Protein AF-A0A0U2VE27-F1 (afdb_monomer_lite)

Foldseek 3Di:
DVCVVVVVVCVVVVVVCCVLVVQLVVCCVVQVHGSDDDDLPDPPDPHSCPVVLVQLQAFCADPCLVPPDDDNHSHHRSSGHDDCVVVD

pLDDT: mean 84.53, std 10.14, range [48.53, 96.81]

Radius of gyration: 19.55 Å; chains: 1; bounding box: 51×30×55 Å

Organism: NCBI:txid197020

InterPro domains:
  IPR017384 NADH dehydrogenase [ubiquinone] (complex I), alpha subcomplex subunit 1 [PF15879] (2-44)

Sequence (88 aa):
MWWEIIPPFAIIAGVSAIPHLGSRFFNRLFHDGNPFLRNFEDAWGDHPTTYWRRDCQHSYPSWWQKNVLEQKQGNGSPYRTHGLEMLD

Secondary structure (DSSP, 8-state):
--GGGHHHHHHHHHHHHHHHHHHHHHHHHHTTT--SPPP----SSSSTTHHHHHHHHTBPPPHHHHHT-S--TT---TTSB--GGG--

Structure (mmCIF, N/CA/C/O backbone):
data_AF-A0A0U2VE27-F1
#
_entry.id   AF-A0A0U2VE27-F1
#
loop_
_atom_site.group_PDB
_atom_site.id
_atom_site.type_symbol
_atom_site.label_atom_id
_atom_site.label_alt_id
_atom_site.label_comp_id
_atom_site.label_asym_id
_atom_site.label_entity_id
_atom_site.label_seq_id
_atom_site.pdbx_PDB_ins_code
_atom_site.Cartn_x
_atom_site.Cartn_y
_atom_site.Cartn_z
_atom_site.occupancy
_atom_site.B_iso_or_equiv
_atom_site.auth_seq_id
_atom_site.auth_comp_id
_atom_site.auth_asym_id
_atom_site.auth_atom_id
_atom_site.pdbx_PDB_model_num
ATOM 1 N N . MET A 1 1 ? -26.255 -2.853 35.405 1.00 64.31 1 MET A N 1
ATOM 2 C CA . MET A 1 1 ? -26.189 -2.047 34.171 1.00 64.31 1 MET A CA 1
ATOM 3 C C . MET A 1 1 ? -24.775 -2.111 33.589 1.00 64.31 1 MET A C 1
ATOM 5 O O . MET A 1 1 ? -24.054 -1.133 33.600 1.00 64.31 1 MET A O 1
ATOM 9 N N . TRP A 1 2 ? -24.321 -3.293 33.153 1.00 88.19 2 TRP A N 1
ATOM 10 C CA . TRP A 1 2 ? -22.961 -3.457 32.605 1.00 88.19 2 TRP A CA 1
ATOM 11 C C . TRP A 1 2 ? -22.924 -3.301 31.080 1.00 88.19 2 TRP A C 1
ATOM 13 O O . TRP A 1 2 ? -21.915 -2.887 30.532 1.00 88.19 2 TRP A O 1
ATOM 23 N N . TRP A 1 3 ? -24.044 -3.561 30.398 1.00 93.25 3 TRP A N 1
ATOM 24 C CA . TRP A 1 3 ? -24.193 -3.410 28.947 1.00 93.25 3 TRP A CA 1
ATOM 25 C C . TRP A 1 3 ? -24.080 -1.956 28.459 1.00 93.25 3 TRP A C 1
ATOM 27 O O . TRP A 1 3 ? -23.802 -1.725 27.289 1.00 93.25 3 TRP A O 1
ATOM 37 N N . GLU A 1 4 ? -24.238 -0.969 29.344 1.00 94.75 4 GLU A N 1
ATOM 38 C CA . GLU A 1 4 ? -24.068 0.462 29.035 1.00 94.75 4 GLU A CA 1
ATOM 39 C C . GLU A 1 4 ? -22.626 0.831 28.663 1.00 94.75 4 GLU A C 1
ATOM 41 O O . GLU A 1 4 ? -22.388 1.881 28.071 1.00 94.75 4 GLU A O 1
ATOM 46 N N . ILE A 1 5 ? -21.661 -0.050 28.944 1.00 93.88 5 ILE A N 1
ATOM 47 C CA . ILE A 1 5 ? -20.269 0.108 28.519 1.00 93.88 5 ILE A CA 1
ATOM 48 C C . ILE A 1 5 ? -20.065 -0.210 27.029 1.00 93.88 5 ILE A C 1
ATOM 50 O O . ILE A 1 5 ? -19.082 0.217 26.427 1.00 93.88 5 ILE A O 1
ATOM 54 N N . ILE A 1 6 ? -20.990 -0.945 26.406 1.00 95.31 6 ILE A N 1
ATOM 55 C CA . ILE A 1 6 ? -20.838 -1.422 25.028 1.00 95.31 6 ILE A CA 1
ATOM 56 C C . ILE A 1 6 ? -20.898 -0.268 24.018 1.00 95.31 6 ILE A C 1
ATOM 58 O O . ILE A 1 6 ? -20.002 -0.208 23.175 1.00 95.31 6 ILE A O 1
ATOM 62 N N . PRO A 1 7 ? -21.860 0.679 24.089 1.00 96.19 7 PRO A N 1
ATOM 63 C CA . PRO A 1 7 ? -21.873 1.831 23.188 1.00 96.19 7 PRO A CA 1
ATOM 64 C C . PRO A 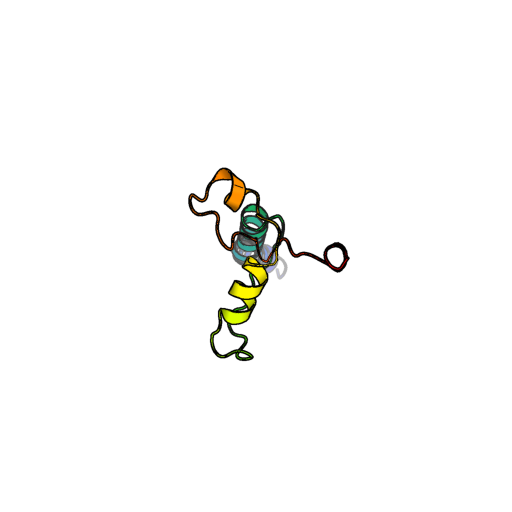1 7 ? -20.574 2.661 23.194 1.00 96.19 7 PRO A C 1
ATOM 66 O O . PRO A 1 7 ? -20.022 2.869 22.112 1.00 96.19 7 PRO A O 1
ATOM 69 N N . PRO A 1 8 ? -20.014 3.099 24.344 1.00 95.75 8 PRO A N 1
ATOM 70 C CA . PRO A 1 8 ? -18.765 3.858 24.329 1.00 95.75 8 PRO A CA 1
ATOM 71 C C . PRO A 1 8 ? -17.571 3.025 23.842 1.00 95.75 8 PRO A C 1
ATOM 73 O O . PRO A 1 8 ? -16.743 3.548 23.098 1.00 95.75 8 PRO A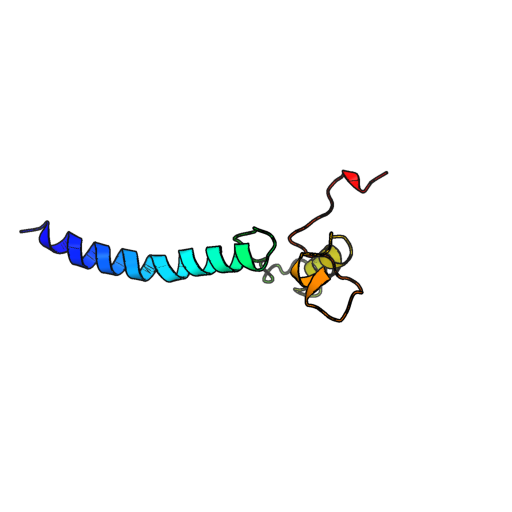 O 1
ATOM 76 N N . PHE A 1 9 ? -17.495 1.727 24.165 1.00 95.50 9 PHE A N 1
ATOM 77 C CA . PHE A 1 9 ? -16.442 0.856 23.622 1.00 95.50 9 PHE A CA 1
ATOM 78 C C . PHE A 1 9 ? -16.541 0.688 22.106 1.00 95.50 9 PHE A C 1
ATOM 80 O O . PHE A 1 9 ? -15.519 0.715 21.423 1.00 95.50 9 PHE A O 1
ATOM 87 N N . ALA A 1 10 ? -17.754 0.551 21.570 1.00 95.88 10 ALA A N 1
ATOM 88 C CA . ALA A 1 10 ? -17.976 0.463 20.133 1.00 95.88 10 ALA A CA 1
ATOM 89 C C . ALA A 1 10 ? -17.561 1.757 19.419 1.00 95.88 10 ALA A C 1
ATOM 91 O O . ALA A 1 10 ? -16.946 1.690 18.356 1.00 95.88 10 ALA A O 1
ATOM 92 N N . ILE A 1 11 ? -17.833 2.923 20.017 1.00 96.56 11 ILE A N 1
ATOM 93 C CA . ILE A 1 11 ? -17.386 4.216 19.482 1.00 96.56 11 ILE A CA 1
ATOM 94 C C . ILE A 1 11 ? -15.858 4.279 19.456 1.00 96.56 11 ILE A C 1
ATOM 96 O O . ILE A 1 11 ? -15.289 4.586 18.410 1.00 96.56 11 ILE A O 1
ATOM 100 N N . ILE A 1 12 ? -15.189 3.946 20.565 1.00 96.44 12 ILE A N 1
ATOM 101 C CA . ILE A 1 12 ? -13.720 3.958 20.634 1.00 96.44 12 ILE A CA 1
ATOM 102 C C . ILE A 1 12 ? -13.139 3.004 19.588 1.00 96.44 12 ILE A C 1
ATOM 104 O O . ILE A 1 12 ? -12.334 3.423 18.761 1.00 96.44 12 ILE A O 1
ATOM 108 N N . ALA A 1 13 ? -13.593 1.750 19.564 1.00 95.94 13 ALA A N 1
ATOM 109 C CA . ALA A 1 13 ? -13.113 0.752 18.613 1.00 95.94 13 ALA A CA 1
ATOM 110 C C . ALA A 1 13 ? -13.355 1.175 17.156 1.00 95.94 13 ALA A C 1
ATOM 112 O O . ALA A 1 13 ? -12.463 1.038 16.319 1.00 95.94 13 ALA A O 1
ATOM 113 N N . GLY A 1 14 ? -14.533 1.728 16.854 1.00 96.25 14 GLY A N 1
ATOM 114 C CA . GLY A 1 14 ? -14.877 2.225 15.525 1.00 96.25 14 GLY A CA 1
ATOM 115 C C . GLY A 1 14 ? -13.960 3.363 15.086 1.00 96.25 14 GLY A C 1
ATOM 116 O O . GLY A 1 14 ? -13.371 3.296 14.008 1.00 96.25 14 GLY A O 1
ATOM 117 N N . VAL A 1 15 ? -13.769 4.370 15.941 1.00 96.81 15 VAL A N 1
ATOM 118 C CA . VAL A 1 15 ? -12.889 5.512 15.651 1.00 96.81 15 VAL A CA 1
ATOM 119 C C . VAL A 1 15 ? -11.434 5.065 15.499 1.00 96.81 15 VAL A C 1
ATOM 121 O O . VAL A 1 15 ? -10.755 5.512 14.576 1.00 96.81 15 VAL A O 1
ATOM 124 N N . SER A 1 16 ? -10.958 4.136 16.332 1.00 96.06 16 SER A N 1
ATOM 125 C CA . SER A 1 16 ? -9.599 3.589 16.235 1.00 96.06 16 SER A CA 1
ATOM 126 C C . SER A 1 16 ? -9.379 2.713 14.996 1.00 96.06 16 SER A C 1
ATOM 128 O O . SER A 1 16 ? -8.265 2.655 14.478 1.00 96.06 16 SER A O 1
ATOM 130 N N . ALA A 1 17 ? -10.414 2.038 14.488 1.00 96.19 17 ALA A N 1
ATOM 131 C CA . ALA A 1 17 ? -10.305 1.189 13.302 1.00 96.19 17 ALA A CA 1
ATOM 132 C C . ALA A 1 17 ? -10.228 1.992 11.991 1.00 96.19 17 ALA A C 1
ATOM 134 O O . ALA A 1 17 ? -9.593 1.540 11.033 1.00 96.19 17 ALA A O 1
ATOM 135 N N . ILE A 1 18 ? -10.840 3.182 11.937 1.00 95.62 18 ILE A N 1
ATOM 136 C CA . ILE A 1 18 ? -10.915 4.006 10.719 1.00 95.62 18 ILE A CA 1
ATOM 137 C C . ILE A 1 18 ? -9.525 4.316 10.128 1.00 95.62 18 ILE A C 1
ATOM 139 O O . ILE A 1 18 ? -9.345 4.053 8.939 1.00 95.62 18 ILE A O 1
ATOM 143 N N . PRO A 1 19 ? -8.513 4.786 10.887 1.00 94.75 19 PRO A N 1
ATOM 144 C CA . PRO A 1 19 ? -7.177 5.039 10.338 1.00 94.75 19 PRO A CA 1
ATOM 145 C C . PRO A 1 19 ? -6.512 3.790 9.739 1.00 94.75 19 PRO A C 1
ATOM 147 O O . PRO A 1 19 ? -5.861 3.858 8.692 1.00 94.75 19 PRO A O 1
ATOM 150 N N . HIS A 1 20 ? -6.703 2.623 10.358 1.00 93.06 20 HIS A N 1
ATOM 151 C CA . HIS A 1 20 ? -6.130 1.367 9.868 1.00 93.06 20 HIS A CA 1
ATOM 152 C C . HIS A 1 20 ? -6.798 0.886 8.577 1.00 93.06 20 HIS A C 1
ATOM 154 O O . HIS A 1 20 ? -6.120 0.447 7.648 1.00 93.06 20 HIS A O 1
ATOM 160 N N . LEU A 1 21 ? -8.125 0.977 8.496 1.00 94.38 21 LEU A N 1
ATOM 161 C CA . LEU A 1 21 ? -8.858 0.602 7.287 1.00 94.38 21 LEU A CA 1
ATOM 162 C C . LEU A 1 21 ? -8.632 1.616 6.162 1.00 94.38 21 LEU A C 1
ATOM 164 O O . LEU A 1 21 ? -8.405 1.220 5.019 1.00 94.38 21 LEU A O 1
ATOM 168 N N . GLY A 1 22 ? -8.621 2.906 6.497 1.00 95.31 22 GLY A N 1
ATOM 169 C CA . GLY A 1 22 ? -8.345 3.997 5.570 1.00 95.31 22 GLY A CA 1
ATOM 170 C C . GLY A 1 22 ? -6.956 3.886 4.949 1.00 95.31 22 GLY A C 1
ATOM 171 O O . GLY A 1 22 ? -6.838 3.906 3.727 1.00 95.31 22 GLY A O 1
ATOM 172 N N . SER A 1 23 ? -5.910 3.680 5.755 1.00 93.69 23 SER A N 1
ATOM 173 C CA . SER A 1 23 ? -4.542 3.516 5.234 1.00 93.69 23 SER A CA 1
ATOM 174 C C . SER A 1 23 ? -4.426 2.332 4.270 1.00 93.69 23 SER A C 1
ATOM 176 O O . SER A 1 23 ? -3.892 2.485 3.174 1.00 93.69 23 SER A O 1
ATOM 178 N N . ARG A 1 24 ? -5.012 1.174 4.602 1.00 93.06 24 ARG A N 1
ATOM 179 C CA . ARG A 1 24 ? -5.057 0.016 3.691 1.00 93.06 24 ARG A CA 1
ATOM 180 C C . ARG A 1 24 ? -5.836 0.306 2.409 1.00 93.06 24 ARG A C 1
ATOM 182 O O . ARG A 1 24 ? -5.428 -0.152 1.345 1.00 93.06 24 ARG A O 1
ATOM 189 N N . PHE A 1 25 ? -6.946 1.035 2.498 1.00 94.31 25 PHE A N 1
ATOM 190 C CA . PHE A 1 25 ? -7.737 1.425 1.331 1.00 94.31 25 PHE A CA 1
ATOM 191 C C . PHE A 1 25 ? -6.936 2.328 0.388 1.00 94.31 25 PHE A C 1
ATOM 193 O O . PHE A 1 25 ? -6.830 2.026 -0.801 1.00 94.31 25 PHE A O 1
ATOM 200 N N . PHE A 1 26 ? -6.308 3.379 0.920 1.00 92.94 26 PHE A N 1
ATOM 201 C CA . PHE A 1 26 ? -5.463 4.268 0.125 1.00 92.94 26 PHE A CA 1
ATOM 202 C C . PHE A 1 26 ? -4.253 3.538 -0.458 1.00 92.94 26 PHE A C 1
ATOM 204 O O . PHE A 1 26 ? -3.951 3.724 -1.634 1.00 92.94 26 PHE A O 1
ATOM 211 N N . ASN A 1 27 ? -3.619 2.640 0.300 1.00 91.50 27 ASN A N 1
ATOM 212 C CA . ASN A 1 27 ? -2.513 1.844 -0.226 1.00 91.50 27 ASN A CA 1
ATOM 213 C C . ASN A 1 27 ? -2.950 1.013 -1.435 1.00 91.50 27 ASN A C 1
ATOM 215 O O . ASN A 1 27 ? -2.294 1.060 -2.468 1.00 91.50 27 ASN A O 1
ATOM 219 N N . ARG A 1 28 ? -4.105 0.340 -1.368 1.00 90.00 28 ARG A N 1
ATOM 220 C CA . ARG A 1 28 ? -4.635 -0.402 -2.523 1.00 90.00 28 ARG A CA 1
ATOM 221 C C . ARG A 1 28 ? -4.893 0.499 -3.728 1.00 90.00 28 ARG A C 1
ATOM 223 O O . ARG A 1 28 ? -4.644 0.077 -4.853 1.00 90.00 28 ARG A O 1
ATOM 230 N N . LEU A 1 29 ? -5.383 1.715 -3.499 1.00 89.06 29 LEU A N 1
ATOM 231 C CA . LEU A 1 29 ? -5.681 2.673 -4.563 1.00 89.06 29 LEU A CA 1
ATOM 232 C C . LEU A 1 29 ? -4.409 3.165 -5.278 1.00 89.06 29 LEU A C 1
ATOM 234 O O . LEU A 1 29 ? -4.387 3.274 -6.505 1.00 89.06 29 LEU A O 1
ATOM 238 N N . PHE A 1 30 ? -3.345 3.444 -4.524 1.00 85.62 30 PHE A N 1
ATOM 239 C CA . PHE A 1 30 ? -2.109 4.019 -5.068 1.00 85.62 30 PHE A CA 1
ATOM 240 C C . PHE A 1 30 ? -1.041 2.980 -5.443 1.00 85.62 30 PHE A C 1
ATOM 242 O O . PHE A 1 30 ? -0.181 3.264 -6.276 1.00 85.62 30 PHE A O 1
ATOM 249 N N . HIS A 1 31 ? -1.104 1.769 -4.888 1.00 85.75 31 HIS A N 1
ATOM 250 C CA . HIS A 1 31 ? -0.090 0.720 -5.048 1.00 85.75 31 HIS A CA 1
ATOM 251 C C . HIS A 1 31 ? -0.653 -0.546 -5.701 1.00 85.75 31 HIS A C 1
ATOM 253 O O . HIS A 1 31 ? -0.465 -1.652 -5.201 1.00 85.75 31 HIS A O 1
ATOM 259 N N . ASP A 1 32 ? -1.358 -0.369 -6.823 1.00 83.00 32 ASP A N 1
ATOM 260 C CA . ASP A 1 32 ? -1.832 -1.448 -7.707 1.00 83.00 32 ASP A CA 1
ATOM 261 C C . ASP A 1 32 ? -2.570 -2.588 -6.969 1.00 83.00 32 ASP A C 1
ATOM 263 O O . ASP A 1 32 ? -2.425 -3.765 -7.292 1.00 83.00 32 ASP A O 1
ATOM 267 N N . GLY A 1 33 ? -3.372 -2.248 -5.958 1.00 84.12 33 GLY A N 1
ATOM 268 C CA . GLY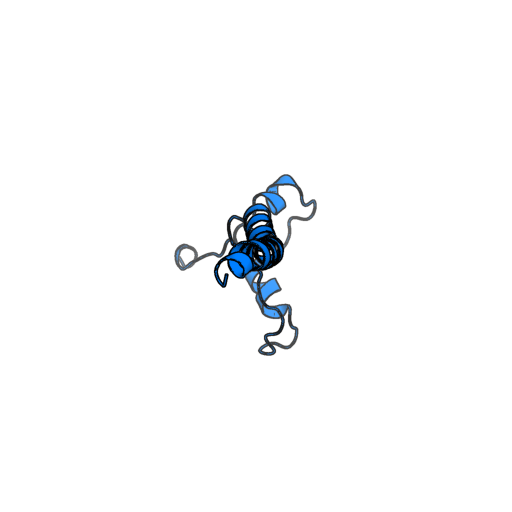 A 1 33 ? -4.152 -3.214 -5.184 1.00 84.12 33 GLY A CA 1
ATOM 269 C C . GLY A 1 33 ? -3.434 -3.823 -3.975 1.00 84.12 33 GLY A C 1
ATOM 270 O O . GLY A 1 33 ? -4.063 -4.593 -3.244 1.00 84.12 33 GLY A O 1
ATOM 271 N N . ASN A 1 34 ? -2.179 -3.458 -3.694 1.00 87.56 34 ASN A N 1
ATOM 272 C CA . ASN A 1 34 ? -1.485 -3.911 -2.490 1.00 87.56 34 ASN A CA 1
ATOM 273 C C . ASN A 1 34 ? -1.884 -3.068 -1.257 1.00 87.56 34 ASN A C 1
ATOM 275 O O . ASN A 1 34 ? -1.660 -1.859 -1.241 1.00 87.56 34 ASN A O 1
ATOM 279 N N . PRO A 1 35 ? -2.463 -3.664 -0.194 1.00 87.56 35 PRO A N 1
ATOM 280 C CA . PRO A 1 35 ? -2.792 -2.932 1.033 1.00 87.56 35 PRO A CA 1
ATOM 281 C C . PRO A 1 35 ? -1.579 -2.565 1.895 1.00 87.56 35 PRO A C 1
ATOM 283 O O . PRO A 1 35 ? -1.726 -1.768 2.826 1.00 87.56 35 PRO A O 1
ATOM 286 N N . PHE A 1 36 ? -0.412 -3.153 1.630 1.00 88.00 36 PHE A N 1
ATOM 287 C CA . PHE A 1 36 ? 0.789 -2.965 2.434 1.00 88.00 36 PHE A CA 1
ATOM 288 C C . PHE A 1 36 ? 1.853 -2.179 1.682 1.00 88.00 36 PHE A C 1
ATOM 290 O O . PHE A 1 36 ? 2.077 -2.375 0.490 1.00 88.00 36 PHE A O 1
ATOM 297 N N . LEU A 1 37 ? 2.536 -1.314 2.424 1.00 85.00 37 LEU A N 1
ATOM 298 C CA . LEU A 1 37 ? 3.737 -0.647 1.954 1.00 85.00 37 LEU A CA 1
ATOM 299 C C . LEU A 1 37 ? 4.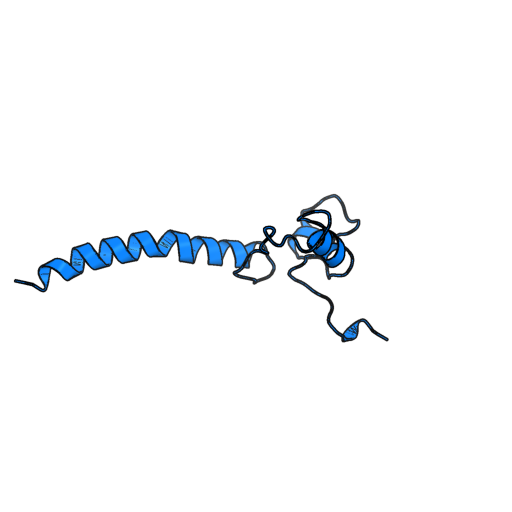953 -1.507 2.268 1.00 85.00 37 LEU A C 1
ATOM 301 O O . LEU A 1 37 ? 4.961 -2.280 3.229 1.00 85.00 37 LEU A O 1
ATOM 305 N N . ARG A 1 38 ? 5.994 -1.348 1.459 1.00 81.00 38 ARG A N 1
ATOM 306 C CA . ARG A 1 38 ? 7.290 -1.945 1.749 1.00 81.00 38 ARG A CA 1
ATOM 307 C C . ARG A 1 38 ? 7.879 -1.346 3.027 1.00 81.00 38 ARG A C 1
ATOM 309 O O . ARG A 1 38 ? 7.873 -0.129 3.196 1.00 81.00 38 ARG A O 1
ATOM 316 N N . ASN A 1 39 ? 8.427 -2.206 3.882 1.00 84.38 39 ASN A N 1
ATOM 317 C CA . ASN A 1 39 ? 9.264 -1.770 4.990 1.00 84.38 39 ASN A CA 1
ATOM 318 C C . ASN A 1 39 ? 10.681 -1.449 4.478 1.00 84.38 39 ASN A C 1
ATOM 320 O O . ASN A 1 39 ? 11.258 -2.242 3.736 1.00 84.38 39 ASN A O 1
ATOM 324 N N . PHE A 1 40 ? 11.224 -0.294 4.865 1.00 82.81 40 PHE A N 1
ATOM 325 C CA . PHE A 1 40 ? 12.579 0.160 4.519 1.00 82.81 40 PHE A CA 1
ATOM 326 C C . PHE A 1 40 ? 13.545 0.106 5.709 1.00 82.81 40 PHE A C 1
ATOM 328 O O . PHE A 1 40 ? 14.678 0.567 5.605 1.00 82.81 40 PHE A O 1
ATOM 335 N N . GLU A 1 41 ? 13.105 -0.439 6.840 1.00 79.69 41 GLU A N 1
ATOM 336 C CA . GLU A 1 41 ? 13.934 -0.623 8.035 1.00 79.69 41 GLU A CA 1
ATOM 337 C C . GLU A 1 41 ? 14.888 -1.824 7.915 1.00 79.69 41 GLU A C 1
ATOM 339 O O . GLU A 1 41 ? 15.743 -2.020 8.776 1.00 79.69 41 GLU A O 1
ATOM 344 N N . ASP A 1 42 ? 14.774 -2.623 6.848 1.00 65.94 42 ASP A N 1
ATOM 345 C CA . ASP A 1 42 ? 15.658 -3.760 6.601 1.00 65.94 42 ASP A CA 1
ATOM 346 C C . ASP A 1 42 ? 17.103 -3.296 6.346 1.00 65.94 42 ASP A C 1
ATOM 348 O O . ASP A 1 42 ? 17.431 -2.718 5.309 1.00 65.94 42 ASP A O 1
ATOM 352 N N . ALA A 1 43 ? 17.992 -3.614 7.291 1.00 64.62 43 ALA A N 1
ATOM 353 C CA . ALA A 1 43 ? 19.409 -3.236 7.288 1.00 64.62 43 ALA A CA 1
ATOM 354 C C . ALA A 1 43 ? 20.308 -4.155 6.431 1.00 64.62 43 ALA A C 1
ATOM 356 O O . ALA A 1 43 ? 21.531 -4.113 6.535 1.00 64.62 43 ALA A O 1
ATOM 357 N N . TRP A 1 44 ? 19.721 -5.012 5.592 1.00 67.94 44 TRP A N 1
ATOM 358 C CA . TRP A 1 44 ? 20.432 -6.060 4.845 1.00 67.94 44 TRP A CA 1
ATOM 359 C C . TRP A 1 44 ? 21.192 -5.561 3.602 1.00 67.94 44 TRP A C 1
ATOM 361 O O . TRP A 1 44 ? 21.695 -6.373 2.827 1.00 67.94 44 TRP A O 1
ATOM 371 N N . GLY A 1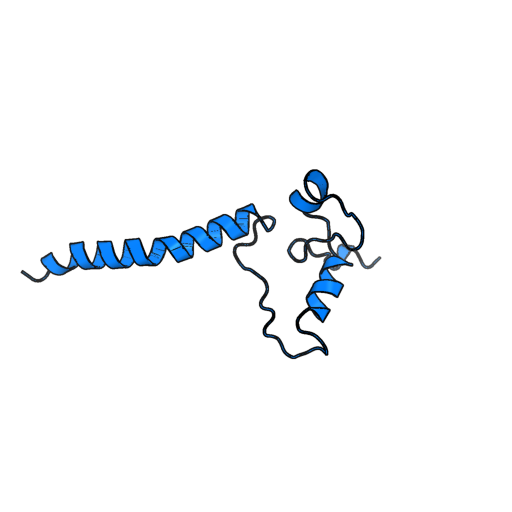 45 ? 21.255 -4.251 3.363 1.00 64.38 45 GLY A N 1
ATOM 372 C CA . GLY A 1 45 ? 22.022 -3.659 2.267 1.00 64.38 45 GLY A CA 1
ATOM 373 C C . GLY A 1 45 ? 22.651 -2.330 2.670 1.00 64.38 45 GLY A C 1
ATOM 374 O O . GLY A 1 45 ? 22.217 -1.708 3.635 1.00 64.38 45 GLY A O 1
ATOM 375 N N . ASP A 1 46 ? 23.638 -1.873 1.894 1.00 71.50 46 ASP A N 1
ATOM 376 C CA . ASP A 1 46 ? 24.395 -0.636 2.170 1.00 71.50 46 ASP A CA 1
ATOM 377 C C . ASP A 1 46 ? 23.504 0.607 2.320 1.00 71.50 46 ASP A C 1
ATOM 379 O O . ASP A 1 46 ? 23.859 1.580 2.990 1.00 71.50 46 ASP A O 1
ATOM 383 N N . HIS A 1 47 ? 22.321 0.577 1.698 1.00 75.81 47 HIS A N 1
ATOM 384 C CA . HIS A 1 47 ? 21.307 1.611 1.803 1.00 75.81 47 HIS A CA 1
ATOM 385 C C . HIS A 1 47 ? 19.915 0.993 2.006 1.00 75.81 47 HIS A C 1
ATOM 387 O O . HIS A 1 47 ? 19.585 -0.003 1.354 1.00 75.81 47 HIS A O 1
ATOM 393 N N . PRO A 1 48 ? 19.027 1.644 2.782 1.00 72.69 48 PRO A N 1
ATOM 394 C CA . PRO A 1 48 ? 17.660 1.162 3.026 1.00 72.69 48 PRO A CA 1
ATOM 395 C C . PRO A 1 48 ? 16.808 1.074 1.748 1.00 72.69 48 PRO A C 1
ATOM 397 O O . PRO A 1 48 ? 15.755 0.450 1.721 1.00 72.69 48 PRO A O 1
ATOM 400 N N . THR A 1 49 ? 17.264 1.685 0.648 1.00 82.88 49 THR A N 1
ATOM 401 C CA . THR A 1 49 ? 16.565 1.691 -0.645 1.00 82.88 49 THR A CA 1
ATOM 402 C C . THR A 1 49 ? 17.174 0.749 -1.683 1.00 82.88 49 THR A C 1
ATOM 404 O O . THR A 1 49 ? 16.681 0.717 -2.809 1.00 82.88 49 THR A O 1
ATOM 407 N N . THR A 1 50 ? 18.211 -0.029 -1.356 1.00 82.88 50 THR A N 1
ATOM 408 C CA . THR A 1 50 ? 18.911 -0.871 -2.344 1.00 82.88 50 THR A CA 1
ATOM 409 C C . THR A 1 50 ? 17.961 -1.856 -3.031 1.00 82.88 50 THR A C 1
ATOM 411 O O . THR A 1 50 ? 17.838 -1.843 -4.257 1.00 82.88 50 THR A O 1
ATOM 414 N N . TYR A 1 51 ? 17.208 -2.644 -2.259 1.00 81.94 51 TYR A N 1
ATOM 415 C CA . TYR A 1 51 ? 16.246 -3.600 -2.821 1.00 81.94 51 TYR A CA 1
ATOM 416 C C . TYR A 1 51 ? 15.050 -2.923 -3.490 1.00 81.94 51 TYR A C 1
ATOM 418 O O . TYR A 1 51 ? 14.535 -3.423 -4.485 1.00 81.94 51 TYR A O 1
ATOM 426 N N . TRP A 1 52 ? 14.643 -1.750 -3.003 1.00 84.19 52 TRP A N 1
ATOM 427 C CA . TRP A 1 52 ? 13.612 -0.952 -3.660 1.00 84.19 52 TRP A CA 1
ATOM 428 C C . TRP A 1 52 ? 14.032 -0.526 -5.064 1.00 84.19 52 TRP A C 1
ATOM 430 O O . TRP A 1 52 ? 13.282 -0.722 -6.014 1.00 84.19 52 TRP A O 1
ATOM 440 N N . ARG A 1 53 ? 15.248 0.010 -5.211 1.00 83.50 53 ARG A N 1
ATOM 441 C CA . ARG A 1 53 ? 15.782 0.437 -6.510 1.00 83.50 53 ARG A CA 1
ATOM 442 C C . ARG A 1 53 ? 15.908 -0.739 -7.475 1.00 83.50 53 ARG A C 1
ATOM 444 O O . ARG A 1 53 ? 15.489 -0.604 -8.620 1.00 83.50 53 ARG A O 1
ATOM 451 N N . ARG A 1 54 ? 16.426 -1.881 -7.001 1.00 84.31 54 ARG A N 1
ATOM 452 C CA . ARG A 1 54 ? 16.495 -3.124 -7.785 1.00 84.31 54 ARG A CA 1
ATOM 453 C C . ARG A 1 54 ? 15.113 -3.524 -8.294 1.00 84.31 54 ARG A C 1
ATOM 455 O O . ARG A 1 54 ? 14.933 -3.746 -9.485 1.00 84.31 54 ARG A O 1
ATOM 462 N N . ASP A 1 55 ? 14.130 -3.588 -7.403 1.00 86.12 55 ASP A N 1
ATOM 463 C CA . ASP A 1 55 ? 12.798 -4.056 -7.775 1.00 86.12 55 ASP A CA 1
ATOM 464 C C . ASP A 1 55 ? 12.098 -3.084 -8.727 1.00 86.12 55 ASP A C 1
ATOM 466 O O . ASP A 1 55 ? 11.456 -3.533 -9.669 1.00 86.12 55 ASP A O 1
ATOM 470 N N . CYS A 1 56 ? 12.288 -1.770 -8.576 1.00 85.69 56 CYS A N 1
ATOM 471 C CA . CYS A 1 56 ? 11.796 -0.791 -9.548 1.00 85.69 56 CYS A CA 1
ATOM 472 C C . CYS A 1 56 ? 12.432 -0.954 -10.943 1.00 85.69 56 CYS A C 1
ATOM 474 O O . CYS A 1 56 ? 11.795 -0.642 -11.945 1.00 85.69 56 CYS A O 1
ATOM 476 N N . GLN A 1 57 ? 13.667 -1.450 -11.047 1.00 86.06 57 GLN A N 1
ATOM 477 C CA . GLN A 1 57 ? 14.302 -1.728 -12.343 1.00 86.06 57 GLN A CA 1
ATOM 478 C C . GLN A 1 57 ? 13.787 -3.022 -12.992 1.00 86.06 57 GLN A C 1
ATOM 480 O O . GLN A 1 57 ? 13.767 -3.116 -14.217 1.00 86.06 57 GLN A O 1
ATOM 485 N N . HIS A 1 58 ? 13.341 -3.983 -12.182 1.00 87.19 58 HIS A N 1
ATOM 486 C CA . HIS A 1 58 ? 12.878 -5.306 -12.609 1.00 87.19 58 HIS A CA 1
ATOM 487 C C . HIS A 1 58 ? 11.407 -5.545 -12.244 1.00 87.19 58 HIS A C 1
ATOM 489 O O . HIS A 1 58 ? 11.053 -6.590 -11.698 1.00 87.19 58 HIS A O 1
ATOM 495 N N . SER A 1 59 ? 10.539 -4.575 -12.523 1.00 88.06 59 SER A N 1
ATOM 496 C CA . SER A 1 59 ? 9.096 -4.716 -12.316 1.00 88.06 59 SER A CA 1
ATOM 497 C C . SER A 1 59 ? 8.302 -4.056 -13.435 1.00 88.06 59 SER A C 1
ATOM 499 O O . SER A 1 59 ? 8.777 -3.145 -14.119 1.00 88.06 59 SER A O 1
ATOM 501 N N . TYR A 1 60 ? 7.041 -4.459 -13.580 1.00 86.94 60 TYR A N 1
ATOM 502 C CA . TYR A 1 60 ? 6.122 -3.806 -14.501 1.00 86.94 60 TYR A CA 1
ATOM 503 C C . TYR A 1 60 ? 5.741 -2.404 -14.000 1.00 86.94 60 TYR A C 1
ATOM 505 O O . TYR A 1 60 ? 5.524 -2.201 -12.803 1.00 86.94 60 TYR A O 1
ATOM 513 N N . PRO A 1 61 ? 5.564 -1.428 -14.902 1.00 86.12 61 PRO A N 1
ATOM 514 C CA . PRO A 1 61 ? 5.085 -0.105 -14.520 1.00 86.12 61 PRO A CA 1
ATOM 515 C C . PRO A 1 61 ? 3.628 -0.135 -14.016 1.00 86.12 61 PRO A C 1
ATOM 517 O O . PRO A 1 61 ? 2.756 -0.789 -14.614 1.00 86.12 61 PRO A O 1
ATOM 520 N N . SER A 1 62 ? 3.349 0.601 -12.934 1.00 84.94 62 SER A N 1
ATOM 521 C CA . SER A 1 62 ? 1.992 0.819 -12.401 1.00 84.94 62 SER A CA 1
ATOM 522 C C . SER A 1 62 ? 1.125 1.657 -13.333 1.00 84.94 62 SER A C 1
ATOM 524 O O . SER A 1 62 ? 1.610 2.291 -14.276 1.00 84.94 62 SER A O 1
ATOM 526 N N . TRP A 1 63 ? -0.180 1.707 -13.053 1.00 84.44 63 TRP A N 1
ATOM 527 C CA . TRP A 1 63 ? -1.068 2.641 -13.751 1.00 84.44 63 TRP A CA 1
ATOM 528 C C . TRP A 1 63 ? -0.610 4.100 -13.576 1.00 84.44 63 TRP A C 1
ATOM 530 O O . TRP A 1 63 ? -0.551 4.850 -14.551 1.00 84.44 63 TRP A O 1
ATOM 540 N N . TRP A 1 64 ? -0.208 4.479 -12.361 1.00 80.88 64 TRP A N 1
ATOM 541 C CA . TRP A 1 64 ? 0.256 5.830 -12.032 1.00 80.88 64 TRP A CA 1
ATOM 542 C C . TRP A 1 64 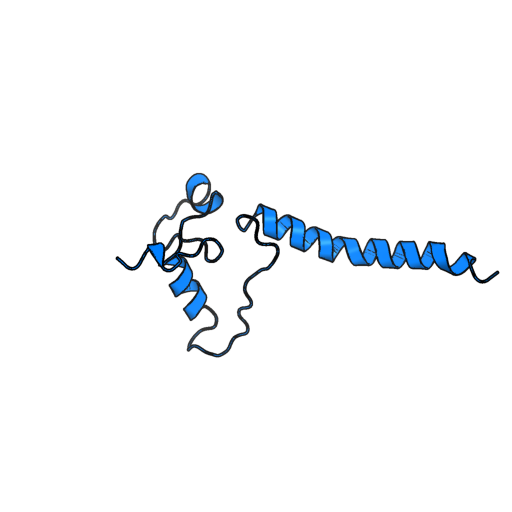? 1.575 6.181 -12.734 1.00 80.88 64 TRP A C 1
ATOM 544 O O . TRP A 1 64 ? 1.715 7.269 -13.289 1.00 80.88 64 TRP A O 1
ATOM 554 N N . GLN A 1 65 ? 2.520 5.240 -12.802 1.00 81.56 65 GLN A N 1
ATOM 555 C CA . GLN A 1 65 ? 3.785 5.426 -13.522 1.00 81.56 65 GLN A CA 1
ATOM 556 C C . GLN A 1 65 ? 3.599 5.556 -15.036 1.00 81.56 65 GLN A C 1
ATOM 558 O O . GLN A 1 65 ? 4.387 6.233 -15.688 1.00 81.56 65 GLN A O 1
ATOM 563 N N . LYS A 1 66 ? 2.571 4.919 -15.609 1.00 82.19 66 LYS A N 1
ATOM 564 C CA . LYS A 1 66 ? 2.271 5.022 -17.045 1.00 82.19 66 LYS A CA 1
ATOM 565 C C . LYS A 1 66 ? 1.591 6.333 -17.421 1.00 82.19 66 LYS A C 1
ATOM 567 O O . LYS A 1 66 ? 1.877 6.861 -18.491 1.00 82.19 66 LYS A O 1
ATOM 572 N N . ASN A 1 67 ? 0.667 6.799 -16.581 1.00 84.25 67 ASN A N 1
ATOM 573 C CA . ASN A 1 67 ? -0.291 7.839 -16.960 1.00 84.25 67 ASN A CA 1
ATOM 574 C C . ASN A 1 67 ? -0.076 9.185 -16.257 1.00 84.25 67 ASN A C 1
ATOM 576 O O . ASN A 1 67 ? -0.635 10.177 -16.708 1.00 84.25 67 ASN A O 1
ATOM 580 N N . VAL A 1 68 ? 0.685 9.228 -15.158 1.00 83.12 68 VAL A N 1
ATOM 581 C CA . VAL A 1 68 ? 0.806 10.432 -14.315 1.00 83.12 68 VAL A CA 1
ATOM 582 C C . VAL A 1 68 ? 2.250 10.906 -14.161 1.00 83.12 68 VAL A C 1
ATOM 584 O O . VAL A 1 68 ? 2.489 12.109 -14.163 1.00 83.12 68 VAL A O 1
ATOM 587 N N . LEU A 1 69 ? 3.224 9.999 -14.034 1.00 75.88 69 LEU A N 1
ATOM 588 C CA . LEU A 1 69 ? 4.627 10.381 -13.826 1.00 75.88 69 LEU A CA 1
ATOM 589 C C . LEU A 1 69 ? 5.351 10.701 -15.146 1.00 75.88 69 LEU A C 1
ATOM 591 O O . LEU A 1 69 ? 5.230 9.978 -16.133 1.00 75.88 69 LEU A O 1
ATOM 595 N N . GLU A 1 70 ? 6.134 11.783 -15.137 1.00 71.25 70 GLU A N 1
ATOM 596 C CA . GLU A 1 70 ? 6.821 12.333 -16.316 1.00 71.25 70 GLU A CA 1
ATOM 597 C C . GLU A 1 70 ? 8.108 11.565 -16.683 1.00 71.25 70 GLU A C 1
ATOM 599 O O . GLU A 1 70 ? 8.402 11.350 -17.859 1.00 71.25 70 GLU A O 1
ATOM 604 N N . GLN A 1 71 ? 8.862 11.086 -15.686 1.00 64.69 71 GLN A N 1
ATOM 605 C CA . GLN A 1 71 ? 10.079 10.292 -15.899 1.00 64.69 71 GLN A CA 1
ATOM 606 C C . GLN A 1 71 ? 9.752 8.805 -16.048 1.00 64.69 71 GLN A C 1
ATOM 608 O O . GLN A 1 71 ? 8.966 8.281 -15.265 1.00 64.69 71 GLN A O 1
ATOM 613 N N . LYS A 1 72 ? 10.365 8.136 -17.043 1.00 60.41 72 LYS A N 1
ATOM 614 C CA . LYS A 1 72 ? 10.088 6.741 -17.460 1.00 60.41 72 LYS A CA 1
ATOM 615 C C . LYS A 1 72 ? 11.227 5.731 -17.238 1.00 60.41 72 LYS A C 1
ATOM 617 O O . LYS A 1 72 ? 11.103 4.587 -17.670 1.00 60.41 72 LYS A O 1
ATOM 622 N N . GLN A 1 73 ? 12.340 6.113 -16.615 1.00 48.53 73 GLN A N 1
ATOM 623 C CA . GLN A 1 73 ? 13.539 5.265 -16.528 1.00 48.53 73 GLN A CA 1
ATOM 624 C C . GLN A 1 73 ? 13.664 4.624 -15.133 1.00 48.53 73 GLN A C 1
ATOM 626 O O . GLN A 1 73 ? 13.678 5.337 -14.137 1.00 48.53 73 GLN A O 1
ATOM 631 N N . GLY A 1 74 ? 13.748 3.286 -15.051 1.00 57.59 74 GLY A N 1
ATOM 632 C CA . GLY A 1 74 ? 13.687 2.551 -13.770 1.00 57.59 74 GLY A CA 1
ATOM 633 C C . GLY A 1 74 ? 12.276 2.485 -13.161 1.00 57.59 74 GLY A C 1
ATOM 634 O O . GLY A 1 74 ? 12.117 2.502 -11.945 1.00 57.59 74 GLY A O 1
ATOM 635 N N . ASN A 1 75 ? 11.257 2.467 -14.025 1.00 66.56 75 ASN A N 1
ATOM 636 C CA . ASN A 1 75 ? 9.864 2.816 -13.729 1.00 66.56 75 ASN A CA 1
ATOM 637 C C . ASN A 1 75 ? 8.935 1.635 -13.425 1.00 66.56 75 ASN A C 1
ATOM 639 O O . ASN A 1 75 ? 7.736 1.706 -13.691 1.00 66.56 75 ASN A O 1
ATOM 643 N N . GLY A 1 76 ? 9.466 0.539 -12.904 1.00 77.94 76 GLY A N 1
ATOM 644 C CA . GLY A 1 76 ? 8.650 -0.531 -12.358 1.00 77.94 76 GLY A CA 1
ATOM 645 C C . GLY A 1 76 ? 8.017 -0.112 -11.036 1.00 77.94 76 GLY A C 1
ATOM 646 O O . GLY A 1 76 ? 8.587 0.654 -10.255 1.00 77.94 76 GLY A O 1
ATOM 647 N N . SER A 1 77 ? 6.817 -0.608 -10.773 1.00 84.94 77 SER A N 1
ATOM 648 C CA . SER A 1 77 ? 6.223 -0.548 -9.445 1.00 84.94 77 SER A CA 1
ATOM 649 C C . SER A 1 77 ? 6.724 -1.768 -8.691 1.00 84.94 77 SER A C 1
ATOM 651 O O . SER A 1 77 ? 6.488 -2.876 -9.164 1.00 84.94 77 SER A O 1
ATOM 653 N N . PRO A 1 78 ? 7.357 -1.632 -7.517 1.00 84.19 78 PRO A N 1
ATOM 654 C CA . PRO A 1 78 ? 7.803 -2.793 -6.743 1.00 84.19 78 PRO A CA 1
ATOM 655 C C . PRO A 1 78 ? 6.627 -3.645 -6.242 1.00 84.19 78 PRO A C 1
ATOM 657 O O . PRO A 1 78 ? 6.824 -4.727 -5.704 1.00 84.19 78 PRO A O 1
ATOM 660 N N . TYR A 1 79 ? 5.396 -3.166 -6.428 1.00 85.44 79 TYR A N 1
ATOM 661 C CA . TYR A 1 79 ? 4.159 -3.891 -6.165 1.00 85.44 79 TYR A CA 1
ATOM 662 C C . TYR A 1 79 ? 3.628 -4.647 -7.396 1.00 85.44 79 TYR A C 1
ATOM 664 O O . TYR A 1 79 ? 2.631 -5.357 -7.297 1.00 85.44 79 TYR A O 1
ATOM 672 N N . ARG A 1 80 ? 4.296 -4.523 -8.550 1.00 87.12 80 ARG A N 1
ATOM 673 C CA . ARG A 1 80 ? 4.020 -5.255 -9.793 1.00 87.12 80 ARG A CA 1
ATOM 674 C C . ARG A 1 80 ? 5.268 -5.990 -10.274 1.00 87.12 80 ARG A C 1
ATOM 676 O O . ARG A 1 80 ? 5.835 -5.678 -11.319 1.00 87.12 80 ARG A O 1
ATOM 683 N N . THR A 1 81 ? 5.681 -6.968 -9.491 1.00 86.38 81 THR A N 1
ATOM 684 C CA . THR A 1 81 ? 6.903 -7.739 -9.715 1.00 86.38 81 THR A CA 1
ATOM 685 C C . THR A 1 81 ? 6.830 -8.614 -10.963 1.00 86.38 81 THR A C 1
ATOM 687 O O . THR A 1 81 ? 5.757 -9.105 -11.317 1.00 86.38 81 THR A O 1
ATOM 690 N N . HIS A 1 82 ? 7.985 -8.855 -11.579 1.00 88.06 82 HIS A N 1
ATOM 691 C CA . HIS A 1 82 ? 8.176 -10.004 -12.461 1.00 88.06 82 HIS A CA 1
ATOM 692 C C . HIS A 1 82 ? 8.342 -11.272 -11.616 1.00 88.06 82 HIS A C 1
ATOM 694 O O . HIS A 1 82 ? 9.044 -11.259 -10.602 1.00 88.06 82 HIS A O 1
ATOM 700 N N . GLY A 1 83 ? 7.681 -12.350 -12.008 1.00 86.62 83 GLY A N 1
ATOM 701 C CA . GLY A 1 83 ? 7.948 -13.692 -11.516 1.00 86.62 83 GLY A CA 1
ATOM 702 C C . GLY A 1 83 ? 8.919 -14.440 -12.431 1.00 86.62 83 GLY A C 1
ATOM 703 O O . GLY A 1 83 ? 9.709 -13.853 -13.173 1.00 86.62 83 GLY A O 1
ATOM 704 N N . LEU A 1 84 ? 8.865 -15.769 -12.361 1.00 89.25 84 LEU A N 1
ATOM 705 C CA . LEU A 1 84 ? 9.730 -16.649 -13.152 1.00 89.25 84 LEU A CA 1
ATOM 706 C C . LEU A 1 84 ? 9.426 -16.587 -14.653 1.00 89.25 84 LEU A C 1
ATOM 708 O O . LEU A 1 84 ? 10.247 -17.026 -15.447 1.00 89.25 84 LEU A O 1
ATOM 712 N N . GLU A 1 85 ? 8.290 -16.012 -15.048 1.00 90.06 85 GLU A N 1
ATOM 713 C CA . GLU A 1 85 ? 7.905 -15.827 -16.448 1.00 90.06 85 GLU A CA 1
ATOM 714 C C . GLU A 1 85 ? 8.834 -14.901 -17.244 1.00 90.06 85 GLU A C 1
ATOM 716 O O . GLU A 1 85 ? 8.688 -14.799 -18.454 1.00 90.06 85 GLU A O 1
ATOM 721 N N . MET A 1 86 ? 9.751 -14.193 -16.579 1.00 86.56 86 MET A N 1
ATOM 722 C CA . MET A 1 86 ? 10.733 -13.326 -17.236 1.00 86.56 86 MET A CA 1
ATOM 723 C C . MET A 1 86 ? 12.100 -14.004 -17.441 1.00 86.56 86 MET A C 1
ATOM 725 O O . MET A 1 86 ? 13.014 -13.384 -17.980 1.00 86.56 86 MET A O 1
ATOM 729 N N . LEU A 1 87 ? 12.263 -15.243 -16.969 1.00 85.81 87 LEU A N 1
ATOM 730 C CA . LEU A 1 87 ? 13.485 -16.034 -17.100 1.00 85.81 87 LEU A CA 1
ATOM 731 C C . LEU A 1 87 ? 13.305 -17.029 -18.258 1.00 85.81 87 LEU A C 1
ATOM 733 O O . LEU A 1 87 ? 13.020 -18.200 -18.017 1.00 85.81 87 LEU A O 1
ATOM 737 N N . ASP A 1 88 ? 13.412 -16.539 -19.492 1.00 71.81 88 ASP A N 1
ATOM 738 C CA . ASP A 1 88 ? 13.499 -17.378 -20.700 1.00 71.81 88 ASP A CA 1
ATOM 739 C C . ASP A 1 88 ? 14.916 -17.952 -20.890 1.00 71.81 88 ASP A C 1
ATOM 741 O O . ASP A 1 88 ? 15.901 -17.194 -20.698 1.00 71.81 88 ASP A O 1
#